Protein AF-0000000066585583 (afdb_homodimer)

Radius of gyration: 17.2 Å; Cα contacts (8 Å, |Δi|>4): 256; chains: 2; bounding box: 43×42×37 Å

InterPro domains:
  IPR001841 Zinc finger, RING-type [PF13923] (24-63)
  IPR001841 Zinc finger, RING-type [PS50089] (25-63)
  IPR001841 Zinc finger, RING-type [SM00184] (25-63)
  IPR013083 Zinc finger, RING/FYVE/PHD-type [G3DSA:3.30.40.10] (1-91)
  IPR017907 Zinc finger, RING-type, conserved site [PS00518] (41-50)
  IPR039577 E3 ubiquitin-protein ligase Rad18 [PTHR14134] (1-91)

Sequence (182 aa):
MDSLAESRWPPGLAVMKTIDDLLRCGICFEYFNIAMIIPQCSHNYCSLCIRKFLSYKTQCPTCCVTVTEPDLKNNRILDELVKSLNFARNHMDSLAESRWPPGLAVMKTIDDLLRCGICFEYFNIAMIIPQCSHNYCSLCIRKFLSYKTQCPTCCVTVTEPDLKNNRILDELVKSLNFARNH

Nearest PDB structures (foldseek):
  2y43-assembly1_B  TM=9.806E-01  e=1.786E-15  Homo sapiens
  8a58-assembly1_C  TM=9.243E-01  e=5.944E-06  Homo sapiens
  3m63-assembly1_A  TM=8.783E-01  e=1.476E-03  Saccharomyces cerevisiae
  2qiz-assembly1_A  TM=8.015E-01  e=9.861E-04  Saccharomyces cerevisiae
  3m62-assembly1_A  TM=8.295E-01  e=2.066E-03  Saccharomyces cerevisiae

Structure (mmCIF, N/CA/C/O backbone):
data_AF-0000000066585583-model_v1
#
loop_
_entity.id
_entity.type
_entity.pdbx_description
1 polymer 'RING-type E3 ubiquitin transferase'
#
loop_
_atom_site.group_PDB
_atom_site.id
_atom_site.type_symbol
_atom_site.label_atom_id
_atom_site.label_alt_id
_atom_site.label_comp_id
_atom_site.label_asym_id
_atom_site.label_entity_id
_atom_site.label_seq_id
_atom_site.pdbx_PDB_ins_code
_atom_site.Cartn_x
_atom_site.Cartn_y
_atom_site.Cartn_z
_atom_site.occupancy
_atom_site.B_iso_or_equiv
_atom_site.auth_seq_id
_atom_site.auth_comp_id
_atom_site.auth_asym_id
_atom_site.auth_atom_id
_atom_site.pdbx_PDB_model_num
ATOM 1 N N . MET A 1 1 ? -22.562 2.041 22.609 1 25.91 1 MET A N 1
ATOM 2 C CA . MET A 1 1 ? -21.609 1.741 21.547 1 25.91 1 MET A CA 1
ATOM 3 C C . MET A 1 1 ? -20.906 3.01 21.078 1 25.91 1 MET A C 1
ATOM 5 O O . MET A 1 1 ? -21.531 3.879 20.469 1 25.91 1 MET A O 1
ATOM 9 N N . ASP A 1 2 ? -19.969 3.648 21.828 1 31.12 2 ASP A N 1
ATOM 10 C CA . ASP A 1 2 ? -19.312 4.934 21.594 1 31.12 2 ASP A CA 1
ATOM 11 C C . ASP A 1 2 ? -18.859 5.055 20.141 1 31.12 2 ASP A C 1
ATOM 13 O O . ASP A 1 2 ? -18.188 4.152 19.625 1 31.12 2 ASP A O 1
ATOM 17 N N . SER A 1 3 ? -19.609 5.559 19.188 1 36.12 3 SER A N 1
ATOM 18 C CA . SER A 1 3 ? -19.312 5.992 17.828 1 36.12 3 SER A CA 1
ATOM 19 C C . SER A 1 3 ? -17.891 6.523 17.703 1 36.12 3 SER A C 1
ATOM 21 O O . SER A 1 3 ? -17.531 7.508 18.359 1 36.12 3 SER A O 1
ATOM 23 N N . LEU A 1 4 ? -16.891 5.836 17.859 1 39.25 4 LEU A N 1
ATOM 24 C CA . LEU A 1 4 ? -15.531 6.324 17.688 1 39.25 4 LEU A CA 1
ATOM 25 C C . LEU A 1 4 ? -15.508 7.559 16.781 1 39.25 4 LEU A C 1
ATOM 27 O O . LEU A 1 4 ? -16.141 7.574 15.727 1 39.25 4 LEU A O 1
ATOM 31 N N . ALA A 1 5 ? -15.375 8.758 17.328 1 42.72 5 ALA A N 1
ATOM 32 C CA . ALA A 1 5 ? -15.305 10.141 16.875 1 42.72 5 ALA A CA 1
ATOM 33 C C . ALA A 1 5 ? -14.641 10.234 15.5 1 42.72 5 ALA A C 1
ATOM 35 O O . ALA A 1 5 ? -13.523 9.75 15.305 1 42.72 5 ALA A O 1
ATOM 36 N N . GLU A 1 6 ? -15.266 9.898 14.391 1 50.12 6 GLU A N 1
ATOM 37 C CA . GLU A 1 6 ? -14.766 10.344 13.094 1 50.12 6 GLU A CA 1
ATOM 38 C C . GLU A 1 6 ? -13.938 11.617 13.234 1 50.12 6 GLU A C 1
ATOM 40 O O . GLU A 1 6 ? -14.461 12.672 13.602 1 50.12 6 GLU A O 1
ATOM 45 N N . SER A 1 7 ? -12.852 11.477 13.891 1 51.72 7 SER A N 1
ATOM 46 C CA . SER A 1 7 ? -11.969 12.625 14.094 1 51.72 7 SER A CA 1
ATOM 47 C C . SER A 1 7 ? -11.969 13.547 12.883 1 51.72 7 SER A C 1
ATOM 49 O O . SER A 1 7 ? -11.641 13.125 11.773 1 51.72 7 SER A O 1
ATOM 51 N N . ARG A 1 8 ? -13.016 14.312 12.82 1 60.22 8 ARG A N 1
ATOM 52 C CA . ARG A 1 8 ? -13.109 15.383 11.828 1 60.22 8 ARG A CA 1
ATOM 53 C C . ARG A 1 8 ? -11.805 16.156 11.734 1 60.22 8 ARG A C 1
ATOM 55 O O . ARG A 1 8 ? -11.32 16.703 12.727 1 60.22 8 ARG A O 1
ATOM 62 N N . TRP A 1 9 ? -11.062 15.734 10.781 1 66.06 9 TRP A N 1
ATOM 63 C CA . TRP A 1 9 ? -9.922 16.609 10.547 1 66.06 9 TRP A CA 1
ATOM 64 C C . TRP A 1 9 ? -10.352 18.078 10.531 1 66.06 9 TRP A C 1
ATOM 66 O O . TRP A 1 9 ? -11.461 18.391 10.086 1 66.06 9 TRP A O 1
ATOM 76 N N . PRO A 1 10 ? -9.695 1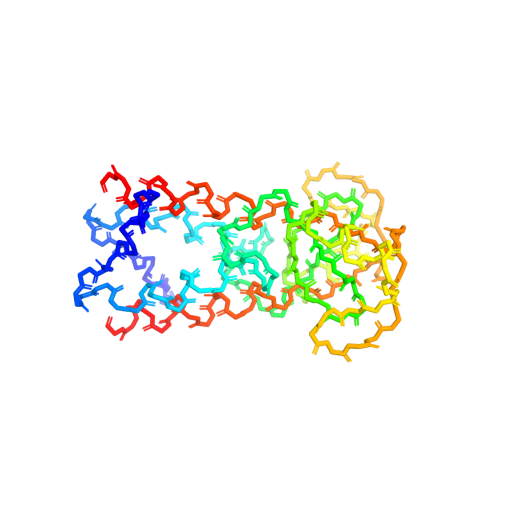8.812 11.289 1 64.5 10 PRO A N 1
ATOM 77 C CA . PRO A 1 10 ? -10 20.25 11.141 1 64.5 10 PRO A CA 1
ATOM 78 C C . PRO A 1 10 ? -10.078 20.688 9.68 1 64.5 10 PRO A C 1
ATOM 80 O O . PRO A 1 10 ? -9.531 20.016 8.805 1 64.5 10 PRO A O 1
ATOM 83 N N . PRO A 1 11 ? -10.906 21.656 9.352 1 62.75 11 PRO A N 1
ATOM 84 C CA . PRO A 1 11 ? -11.094 22.141 7.984 1 62.75 11 PRO A CA 1
ATOM 85 C C . PRO A 1 11 ? -9.773 22.266 7.227 1 62.75 11 PRO A C 1
ATOM 87 O O . PRO A 1 11 ? -9.711 21.969 6.031 1 62.75 11 PRO A O 1
ATOM 90 N N . GLY A 1 12 ? -8.719 22.688 7.852 1 62.38 12 GLY A N 1
ATOM 91 C CA . GLY A 1 12 ? -7.418 22.828 7.215 1 62.38 12 GLY A CA 1
ATOM 92 C C . GLY A 1 12 ? -6.773 21.516 6.855 1 62.38 12 GLY A C 1
ATOM 93 O O . GLY A 1 12 ? -5.844 21.469 6.043 1 62.38 12 GLY A O 1
ATOM 94 N N . LEU A 1 13 ? -7.391 20.453 7.441 1 69.81 13 LEU A N 1
ATOM 95 C CA . LEU A 1 13 ? -6.809 19.141 7.18 1 69.81 13 LEU A CA 1
ATOM 96 C C . LEU A 1 13 ? -7.797 18.234 6.445 1 69.81 13 LEU A C 1
ATOM 98 O O . LEU A 1 13 ? -7.723 17.016 6.547 1 69.81 13 LEU A O 1
ATOM 102 N N . ALA A 1 14 ? -8.773 18.953 5.785 1 71.25 14 ALA A N 1
ATOM 103 C CA . ALA A 1 14 ? -9.766 18.219 4.996 1 71.25 14 ALA A CA 1
ATOM 104 C C . ALA A 1 14 ? -9.086 17.344 3.939 1 71.25 14 ALA A C 1
ATOM 106 O O . ALA A 1 14 ? -9.594 16.281 3.6 1 71.25 14 ALA A O 1
ATO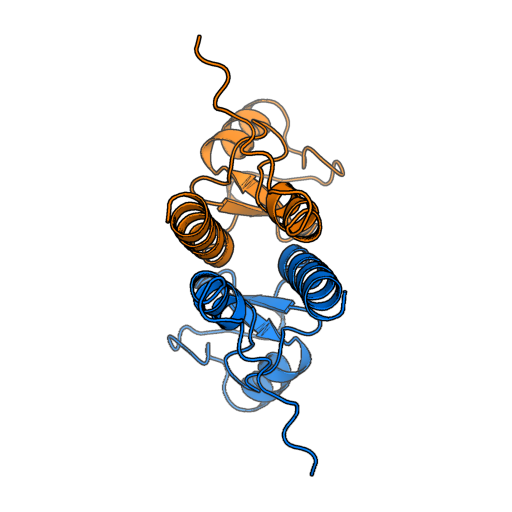M 107 N N . VAL A 1 15 ? -8.016 17.812 3.514 1 70.75 15 VAL A N 1
ATOM 108 C CA . VAL A 1 15 ? -7.293 17.125 2.459 1 70.75 15 VAL A CA 1
ATOM 109 C C . VAL A 1 15 ? -6.793 15.773 2.979 1 70.75 15 VAL A C 1
ATOM 111 O O . VAL A 1 15 ? -6.629 14.82 2.209 1 70.75 15 VAL A O 1
ATOM 114 N N . MET A 1 16 ? -6.781 15.688 4.309 1 78.81 16 MET A N 1
ATOM 115 C CA . MET A 1 16 ? -6.324 14.438 4.91 1 78.81 16 MET A CA 1
ATOM 116 C C . MET A 1 16 ? -7.445 13.406 4.938 1 78.81 16 MET A C 1
ATOM 118 O O . MET A 1 16 ? -7.191 12.211 5.129 1 78.81 16 MET A O 1
ATOM 122 N N . LYS A 1 17 ? -8.609 13.914 4.609 1 84.94 17 LYS A N 1
ATOM 123 C CA . LYS A 1 17 ? -9.758 13.016 4.621 1 84.94 17 LYS A CA 1
ATOM 124 C C . LYS A 1 17 ? -9.633 11.945 3.541 1 84.94 17 LYS A C 1
ATOM 126 O O . LYS A 1 17 ? -10.008 10.789 3.754 1 84.94 17 LYS A O 1
ATOM 131 N N . THR A 1 18 ? -9.203 12.297 2.406 1 89.88 18 THR A N 1
ATOM 132 C CA . THR A 1 18 ? -9.047 11.336 1.32 1 89.88 18 THR A CA 1
ATOM 133 C C . THR A 1 18 ? -8.016 10.273 1.688 1 89.88 18 THR A C 1
ATOM 135 O O . THR A 1 18 ? -8.219 9.086 1.411 1 89.88 18 THR A O 1
ATOM 138 N N . ILE A 1 19 ? -6.961 10.734 2.287 1 90.88 19 ILE A N 1
ATOM 139 C CA . ILE A 1 19 ? -5.941 9.789 2.736 1 90.88 19 ILE A CA 1
ATOM 140 C C . ILE A 1 19 ? -6.527 8.859 3.797 1 90.88 19 ILE A C 1
ATOM 142 O O . ILE A 1 19 ? -6.312 7.648 3.752 1 90.88 19 ILE A O 1
ATOM 146 N N . ASP A 1 20 ? -7.273 9.469 4.621 1 91 20 ASP A N 1
ATOM 147 C CA . ASP A 1 20 ? -7.961 8.711 5.664 1 91 20 ASP A CA 1
ATOM 148 C C . ASP A 1 20 ? -8.852 7.625 5.062 1 91 20 ASP A C 1
ATOM 150 O O . ASP A 1 20 ? -8.789 6.469 5.48 1 91 20 ASP A O 1
ATOM 154 N N . ASP A 1 21 ? -9.586 7.965 4.141 1 94.56 21 ASP A N 1
ATOM 155 C CA . ASP A 1 21 ? -10.531 7.047 3.506 1 94.56 21 ASP A CA 1
ATOM 156 C C . ASP A 1 21 ? -9.797 5.934 2.758 1 94.56 21 ASP A C 1
ATOM 158 O O . ASP A 1 21 ? -10.242 4.785 2.746 1 94.56 21 ASP A O 1
ATOM 162 N N . LEU A 1 22 ? -8.703 6.258 2.139 1 96.75 22 LEU A N 1
ATOM 163 C CA . LEU A 1 22 ? -7.93 5.289 1.373 1 96.75 22 LEU A CA 1
ATOM 164 C C . LEU A 1 22 ? -7.328 4.227 2.289 1 96.75 22 LEU A C 1
ATOM 166 O O . LEU A 1 22 ? -6.992 3.131 1.84 1 96.75 22 LEU A O 1
ATOM 170 N N . LEU A 1 23 ? -7.215 4.539 3.6 1 97.44 23 LEU A N 1
ATOM 171 C CA . LEU A 1 23 ? -6.574 3.615 4.527 1 97.44 23 L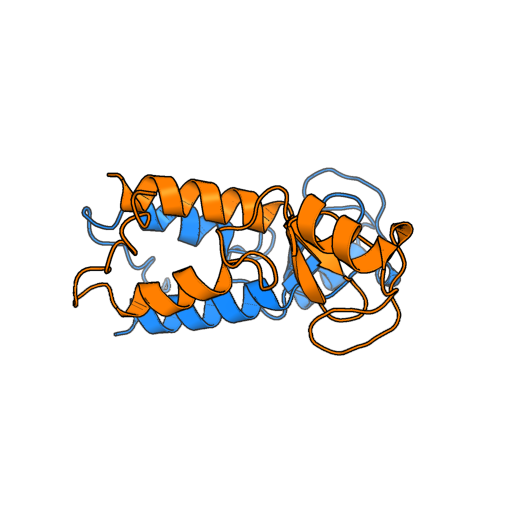EU A CA 1
ATOM 172 C C . LEU A 1 23 ? -7.613 2.828 5.32 1 97.44 23 LEU A C 1
ATOM 174 O O . LEU A 1 23 ? -7.293 2.223 6.344 1 97.44 23 LEU A O 1
ATOM 178 N N . ARG A 1 24 ? -8.805 2.809 4.828 1 98.12 24 ARG A N 1
ATOM 179 C CA . ARG A 1 24 ? -9.875 2.064 5.484 1 98.12 24 ARG A CA 1
ATOM 180 C C . ARG A 1 24 ? -10.289 0.853 4.656 1 98.12 24 ARG A C 1
ATOM 182 O O . ARG A 1 24 ? -10.352 0.928 3.426 1 98.12 24 ARG A O 1
ATOM 189 N N . CYS A 1 25 ? -10.57 -0.2 5.305 1 98.75 25 CYS A N 1
ATOM 190 C CA . CYS A 1 25 ? -11.031 -1.454 4.719 1 98.75 25 CYS A CA 1
ATOM 191 C C . CYS A 1 25 ? -12.445 -1.308 4.16 1 98.75 25 CYS A C 1
ATOM 193 O O . CYS A 1 25 ? -13.344 -0.817 4.848 1 98.75 25 CYS A O 1
ATOM 195 N N . GLY A 1 26 ? -12.68 -1.824 2.938 1 98.25 26 GLY A N 1
ATOM 196 C CA . GLY A 1 26 ? -13.977 -1.696 2.285 1 98.25 26 GLY A CA 1
ATOM 197 C C . GLY A 1 26 ? -15.023 -2.637 2.85 1 98.25 26 GLY A C 1
ATOM 198 O O . GLY A 1 26 ? -16.203 -2.562 2.479 1 98.25 26 GLY A O 1
ATOM 199 N N . ILE A 1 27 ? -14.672 -3.49 3.693 1 98.69 27 ILE A N 1
ATOM 200 C CA . ILE A 1 27 ? -15.625 -4.453 4.246 1 98.69 27 ILE A CA 1
ATOM 201 C C . ILE A 1 27 ? -16.078 -3.994 5.629 1 98.69 27 ILE A C 1
ATOM 203 O O . ILE A 1 27 ? -17.281 -3.861 5.887 1 98.69 27 ILE A O 1
ATOM 207 N N . CYS A 1 28 ? -15.156 -3.77 6.527 1 98.56 28 CYS A N 1
ATOM 208 C CA . CYS A 1 28 ? -15.531 -3.408 7.891 1 98.56 28 CYS A CA 1
ATOM 209 C C . CYS A 1 28 ? -15.562 -1.894 8.062 1 98.56 28 CYS A C 1
ATOM 211 O O . CYS A 1 28 ? -16.078 -1.39 9.062 1 98.56 28 CYS A O 1
ATOM 213 N N . PHE A 1 29 ? -14.891 -1.121 7.195 1 97.69 29 PHE A N 1
ATOM 214 C CA . PHE A 1 29 ? -14.875 0.336 7.133 1 97.69 29 PHE A CA 1
ATOM 215 C C . PHE A 1 29 ? -14.016 0.915 8.25 1 97.69 29 PHE A C 1
ATOM 217 O O . PHE A 1 29 ? -14.102 2.107 8.547 1 97.69 29 PHE A O 1
ATOM 224 N N . GLU A 1 30 ? -13.227 0.108 8.891 1 98 30 GLU A N 1
ATOM 225 C CA . GLU A 1 30 ? -12.203 0.538 9.836 1 98 30 GLU A CA 1
ATOM 226 C C . GLU A 1 30 ? -10.836 0.628 9.156 1 98 30 GLU A C 1
ATOM 228 O O . GLU A 1 30 ? -10.68 0.216 8.008 1 98 30 GLU A O 1
ATOM 233 N N . TYR A 1 31 ? -9.906 1.22 9.891 1 97.94 31 TYR A N 1
ATOM 234 C CA . TYR A 1 31 ? -8.539 1.21 9.383 1 97.94 31 TYR A CA 1
ATOM 235 C C . TYR A 1 31 ? -8.047 -0.216 9.156 1 97.94 31 TYR A C 1
ATOM 237 O O . TYR A 1 31 ? -8.375 -1.119 9.93 1 97.94 31 TYR A O 1
ATOM 245 N N . PHE A 1 32 ? -7.246 -0.337 8.094 1 98.81 32 PHE A N 1
ATOM 246 C CA . PHE A 1 32 ? -6.691 -1.653 7.801 1 98.81 32 PHE A CA 1
ATOM 247 C C . PHE A 1 32 ? -6.027 -2.252 9.031 1 98.81 32 PHE A C 1
ATOM 249 O O . PHE A 1 32 ? -5.344 -1.549 9.781 1 98.81 32 PHE A O 1
ATOM 256 N N . ASN A 1 33 ? -6.301 -3.48 9.281 1 98.75 33 ASN A N 1
ATOM 257 C CA . ASN A 1 33 ? -5.621 -4.324 10.258 1 98.75 33 ASN A CA 1
ATOM 258 C C . ASN A 1 33 ? -5.074 -5.594 9.617 1 98.75 33 ASN A C 1
ATOM 260 O O . ASN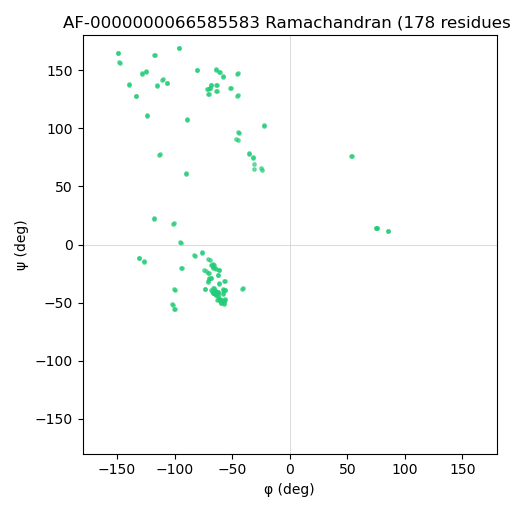 A 1 33 ? -5.84 -6.48 9.227 1 98.75 33 ASN A O 1
ATOM 264 N N . ILE A 1 34 ? -3.705 -5.637 9.57 1 98.88 34 ILE A N 1
ATOM 265 C CA . ILE A 1 34 ? -3.033 -6.668 8.781 1 98.88 34 ILE A CA 1
ATOM 266 C C . ILE A 1 34 ? -3.562 -6.652 7.352 1 98.88 34 ILE A C 1
ATOM 268 O O . ILE A 1 34 ? -4.297 -7.559 6.945 1 98.88 34 ILE A O 1
ATOM 272 N N . ALA A 1 35 ? -3.166 -5.711 6.555 1 98.94 35 ALA A N 1
ATOM 273 C CA . ALA A 1 35 ? -3.699 -5.449 5.223 1 98.94 35 ALA A CA 1
ATOM 274 C C . ALA A 1 35 ? -3.275 -6.539 4.238 1 98.94 35 ALA A C 1
ATOM 276 O O . ALA A 1 35 ? -2.117 -6.957 4.23 1 98.94 35 ALA A O 1
ATOM 277 N N . MET A 1 36 ? -4.168 -7.023 3.469 1 98.94 36 MET A N 1
ATOM 278 C CA . MET A 1 36 ? -3.949 -7.992 2.396 1 98.94 36 MET A CA 1
ATOM 279 C C . MET A 1 36 ? -4.281 -7.379 1.039 1 98.94 36 MET A C 1
ATOM 281 O O . MET A 1 36 ? -5.281 -6.676 0.898 1 98.94 36 MET A O 1
ATOM 285 N N . ILE A 1 37 ? -3.475 -7.609 0.062 1 98.94 37 ILE A N 1
ATOM 286 C CA . ILE A 1 37 ? -3.732 -7.176 -1.307 1 98.94 37 ILE A CA 1
ATOM 287 C C . ILE A 1 37 ? -4.109 -8.383 -2.166 1 98.94 37 ILE A C 1
ATOM 289 O O . ILE A 1 37 ? -3.578 -9.477 -1.975 1 98.94 37 ILE A O 1
ATOM 293 N N . ILE A 1 38 ? -5.055 -8.188 -2.99 1 98.94 38 ILE A N 1
ATOM 294 C CA . ILE A 1 38 ? -5.344 -9.109 -4.082 1 98.94 38 ILE A CA 1
ATOM 295 C C . ILE A 1 38 ? -4.535 -8.719 -5.316 1 98.94 38 ILE A C 1
ATOM 297 O O . ILE A 1 38 ? -4.852 -7.738 -5.992 1 98.94 38 ILE A O 1
ATOM 301 N N . PRO A 1 39 ? -3.527 -9.492 -5.648 1 98.75 39 PRO A N 1
ATOM 302 C CA . PRO A 1 39 ? -2.598 -9.086 -6.707 1 98.75 39 PRO A CA 1
ATOM 303 C C . PRO A 1 39 ? -3.275 -8.945 -8.062 1 98.75 39 PRO A C 1
ATOM 305 O O . PRO A 1 39 ? -2.857 -8.125 -8.883 1 98.75 39 PRO A O 1
ATOM 308 N N . GLN A 1 40 ? -4.316 -9.617 -8.289 1 98.12 40 GLN A N 1
ATOM 309 C CA . GLN A 1 40 ? -4.977 -9.602 -9.594 1 98.12 40 GLN A CA 1
ATOM 310 C C . GLN A 1 40 ? -5.648 -8.258 -9.852 1 98.12 40 GLN A C 1
ATOM 312 O O . GLN A 1 40 ? -5.785 -7.836 -11 1 98.12 40 GLN A O 1
ATOM 317 N N . CYS A 1 41 ? -6.051 -7.629 -8.789 1 98.75 41 CYS A N 1
ATOM 318 C CA . CYS A 1 41 ? -6.824 -6.414 -9.008 1 98.75 41 CYS A CA 1
ATOM 319 C C . CYS A 1 41 ? -6.293 -5.262 -8.164 1 98.75 41 CYS A C 1
ATOM 321 O O . CYS A 1 41 ? -6.711 -4.117 -8.336 1 98.75 41 CYS A O 1
ATOM 323 N N . SER A 1 42 ? -5.461 -5.477 -7.254 1 98.88 42 SER A N 1
ATOM 324 C CA . SER A 1 42 ? -4.777 -4.484 -6.43 1 98.88 42 SER A CA 1
ATOM 325 C C . SER A 1 42 ? -5.711 -3.912 -5.367 1 98.88 42 SER A C 1
ATOM 327 O O . SER A 1 42 ? -5.41 -2.879 -4.766 1 98.88 42 SER A O 1
ATOM 329 N N . HIS A 1 43 ? -6.84 -4.48 -5.074 1 98.88 43 HIS A N 1
ATOM 330 C CA . HIS A 1 43 ? -7.676 -4.062 -3.957 1 98.88 43 HIS A CA 1
ATOM 331 C C . HIS A 1 43 ? -7.168 -4.645 -2.643 1 98.88 43 HIS A C 1
ATOM 333 O O . HIS A 1 43 ? -6.621 -5.75 -2.617 1 98.88 43 HIS A O 1
ATOM 339 N N . ASN A 1 44 ? -7.41 -3.916 -1.569 1 98.94 44 ASN A N 1
ATOM 340 C CA . ASN A 1 44 ? -6.891 -4.277 -0.254 1 98.94 44 ASN A CA 1
ATOM 341 C C . ASN A 1 44 ? -8.008 -4.387 0.778 1 98.94 44 ASN A C 1
ATOM 343 O O . ASN A 1 44 ? -9 -3.66 0.705 1 98.94 44 ASN A O 1
ATOM 347 N N . TYR A 1 45 ? -7.824 -5.238 1.718 1 98.94 45 TYR A N 1
ATOM 348 C CA . TYR A 1 45 ? -8.734 -5.453 2.838 1 98.94 45 TYR A CA 1
ATOM 349 C C . TYR A 1 45 ? -7.973 -5.898 4.082 1 98.94 45 TYR A C 1
ATOM 351 O O . TYR A 1 45 ? -6.816 -6.312 3.992 1 98.94 45 TYR A O 1
ATOM 359 N N . CYS A 1 46 ? -8.633 -5.828 5.223 1 98.94 46 CYS A N 1
ATOM 360 C CA . CYS A 1 46 ? -8.094 -6.508 6.395 1 98.94 46 CYS A CA 1
ATOM 361 C C . CYS A 1 46 ? -7.984 -8.008 6.148 1 98.94 46 CYS A C 1
ATOM 363 O O . CYS A 1 46 ? -8.828 -8.594 5.465 1 98.94 46 CYS A O 1
ATOM 365 N N . SER A 1 47 ? -7 -8.57 6.777 1 98.94 47 SER A N 1
ATOM 366 C CA . SER A 1 47 ? -6.801 -10.008 6.652 1 98.94 47 SER A CA 1
ATOM 367 C C . SER A 1 47 ? -8.047 -10.773 7.082 1 98.94 47 SER A C 1
ATOM 369 O O . SER A 1 47 ? -8.57 -11.594 6.324 1 98.94 47 SER A O 1
ATOM 371 N N . LEU A 1 48 ? -8.578 -10.492 8.234 1 98.88 48 LEU A N 1
ATOM 372 C CA . LEU A 1 48 ? -9.734 -11.219 8.742 1 98.88 48 LEU A CA 1
ATOM 373 C C . LEU A 1 48 ? -10.961 -10.961 7.875 1 98.88 48 LEU A C 1
ATOM 375 O O . LEU A 1 48 ? -11.711 -11.883 7.562 1 98.88 48 LEU A O 1
ATOM 379 N N . CYS A 1 49 ? -11.188 -9.758 7.457 1 98.88 49 CYS A N 1
ATOM 380 C CA . CYS A 1 49 ? -12.352 -9.383 6.656 1 98.88 49 CYS A CA 1
ATOM 381 C C . CYS A 1 49 ? -12.383 -10.172 5.352 1 98.88 49 CYS A C 1
ATOM 383 O O . CYS A 1 49 ? -13.398 -10.797 5.027 1 98.88 49 CYS A O 1
ATOM 385 N N . ILE A 1 50 ? -11.305 -10.188 4.656 1 98.94 50 ILE A N 1
ATOM 386 C CA . ILE A 1 50 ? -11.312 -10.781 3.322 1 98.94 50 ILE A CA 1
ATOM 387 C C . ILE A 1 50 ? -11.375 -12.305 3.438 1 98.94 50 ILE A C 1
ATOM 389 O O . ILE A 1 50 ? -12 -12.969 2.607 1 98.94 50 ILE A O 1
ATOM 393 N N . ARG A 1 51 ? -10.68 -12.82 4.398 1 98.88 51 ARG A N 1
ATOM 394 C CA . ARG A 1 51 ? -10.734 -14.266 4.559 1 98.88 51 ARG A CA 1
ATOM 395 C C . ARG A 1 51 ? -12.141 -14.727 4.926 1 98.88 51 ARG A C 1
ATOM 397 O O . ARG A 1 51 ? -12.617 -15.75 4.422 1 98.88 51 ARG A O 1
ATOM 404 N N . LYS A 1 52 ? -12.82 -13.984 5.809 1 98.81 52 LYS A N 1
ATOM 405 C CA . LYS A 1 52 ? -14.211 -14.289 6.113 1 98.81 52 LYS A CA 1
ATOM 406 C C . LYS A 1 52 ? -15.086 -14.18 4.867 1 98.81 52 LYS A C 1
ATOM 408 O O . LYS A 1 52 ? -15.914 -15.055 4.602 1 98.81 52 LYS A O 1
ATOM 413 N N . PHE A 1 53 ? -14.938 -13.156 4.156 1 98.81 53 PHE A N 1
ATOM 414 C CA . PHE A 1 53 ? -15.711 -12.938 2.943 1 98.81 53 PHE A CA 1
ATOM 415 C C . PHE A 1 53 ? -15.508 -14.086 1.959 1 98.81 53 PHE A C 1
ATOM 417 O O . PHE A 1 53 ? -16.469 -14.609 1.395 1 98.81 53 PHE A O 1
ATOM 424 N N . LEU A 1 54 ? -14.219 -14.57 1.801 1 98.75 54 LEU A N 1
ATOM 425 C CA . LEU A 1 54 ? -13.875 -15.586 0.814 1 98.75 54 LEU A CA 1
ATOM 426 C C . LEU A 1 54 ? -14.398 -16.953 1.241 1 98.75 54 LEU A C 1
ATOM 428 O O . LEU A 1 54 ? -14.5 -17.875 0.419 1 98.75 54 LEU A O 1
ATOM 432 N N . SER A 1 55 ? -14.609 -17.078 2.533 1 98.31 55 SER A N 1
ATOM 433 C CA . SER A 1 55 ? -15.227 -18.328 2.994 1 98.31 55 SER A CA 1
ATOM 434 C C . SER A 1 55 ? -16.641 -18.469 2.457 1 98.31 55 SER A C 1
ATOM 436 O O . SER A 1 55 ? -17.188 -19.578 2.4 1 98.31 55 SER A O 1
ATOM 438 N N . TYR A 1 56 ? -17.234 -17.359 2.055 1 97.94 56 TYR A N 1
ATOM 439 C CA . TYR A 1 56 ? -18.594 -17.344 1.52 1 97.94 56 TYR A CA 1
ATOM 440 C C . TYR A 1 56 ? -18.578 -17.234 -0.001 1 97.94 56 TYR A C 1
ATOM 442 O O . TYR A 1 56 ? -19.297 -17.969 -0.683 1 97.94 56 TYR A O 1
ATOM 450 N N . LYS A 1 57 ? -17.859 -16.281 -0.51 1 98.06 57 LYS A N 1
ATOM 451 C CA . LYS A 1 57 ? -17.766 -16.016 -1.944 1 98.06 57 LYS A CA 1
ATOM 452 C C . LYS A 1 57 ? -16.312 -15.812 -2.371 1 98.06 57 LYS A C 1
ATOM 454 O O . LYS A 1 57 ? -15.617 -14.945 -1.831 1 98.06 57 LYS A O 1
ATOM 459 N N . THR A 1 58 ? -15.828 -16.547 -3.408 1 98.56 58 THR A N 1
ATOM 460 C CA . THR A 1 58 ? -14.445 -16.516 -3.867 1 98.56 58 THR A CA 1
ATOM 461 C C . THR A 1 58 ? -14.25 -15.445 -4.938 1 98.56 58 THR A C 1
ATOM 463 O O . THR A 1 58 ? -13.883 -15.758 -6.074 1 98.56 58 THR A O 1
ATOM 466 N N . GLN A 1 59 ? -14.484 -14.25 -4.629 1 98.81 59 GLN A N 1
ATOM 467 C CA . GLN A 1 59 ? -14.297 -13.094 -5.504 1 98.81 59 GLN A CA 1
ATOM 468 C C . GLN A 1 59 ? -13.898 -11.859 -4.703 1 98.81 59 GLN A C 1
ATOM 470 O O . GLN A 1 59 ? -14.172 -11.773 -3.504 1 98.81 59 GLN A O 1
ATOM 475 N N . CYS A 1 60 ? -13.266 -10.992 -5.398 1 98.88 60 CYS A N 1
ATOM 476 C CA . CYS A 1 60 ? -12.992 -9.688 -4.805 1 98.88 60 CYS A CA 1
ATOM 477 C C . CYS A 1 60 ? -14.289 -8.938 -4.5 1 98.88 60 CYS A C 1
ATOM 479 O O . CYS A 1 60 ? -15.133 -8.773 -5.379 1 98.88 60 CYS A O 1
ATOM 481 N N . PRO A 1 61 ? -14.43 -8.391 -3.33 1 98.69 61 PRO A N 1
ATOM 482 C CA . PRO A 1 61 ? -15.656 -7.676 -2.955 1 98.69 61 PRO A CA 1
ATOM 483 C C . PRO A 1 61 ? -15.922 -6.461 -3.838 1 98.69 61 PRO A C 1
ATOM 485 O O . PRO A 1 61 ? -17.078 -6.039 -3.986 1 98.69 61 PRO A O 1
ATOM 488 N N . THR A 1 62 ? -14.914 -5.98 -4.438 1 98.69 62 THR A N 1
ATOM 489 C CA . THR A 1 62 ? -15.039 -4.695 -5.113 1 98.69 62 THR A CA 1
ATOM 490 C C . THR A 1 62 ? -15.242 -4.887 -6.613 1 98.69 62 THR A C 1
ATOM 492 O O . THR A 1 62 ? -16.078 -4.207 -7.223 1 98.69 62 THR A O 1
ATOM 495 N N . CYS A 1 63 ? -14.562 -5.84 -7.227 1 98.62 63 CYS A N 1
ATOM 496 C CA . CYS A 1 63 ? -14.586 -5.867 -8.688 1 98.62 63 CYS A CA 1
ATOM 497 C C . CYS A 1 63 ? -15.023 -7.234 -9.195 1 98.62 63 CYS A C 1
ATOM 499 O O . CYS A 1 63 ? -15.086 -7.457 -10.406 1 98.62 63 CYS A O 1
ATOM 501 N N . CYS A 1 64 ? -15.039 -8.227 -8.391 1 98.5 64 CYS A N 1
ATOM 502 C CA . CYS A 1 64 ? -15.633 -9.539 -8.633 1 98.5 64 CYS A CA 1
ATOM 503 C C . CYS A 1 64 ? -14.664 -10.445 -9.375 1 98.5 64 CYS A C 1
ATOM 505 O O . CYS A 1 64 ? -15.055 -11.5 -9.875 1 98.5 64 CYS A O 1
ATOM 507 N N . VAL A 1 65 ? -13.477 -10.078 -9.477 1 98.81 65 VAL A N 1
ATOM 508 C CA . VAL A 1 65 ? -12.516 -11.016 -10.039 1 98.81 65 VAL A CA 1
ATOM 509 C C . VAL A 1 65 ? -12.391 -12.234 -9.125 1 98.81 65 VAL A C 1
ATOM 511 O O . VAL A 1 65 ? -12.523 -12.117 -7.902 1 98.81 65 VAL A O 1
ATOM 514 N N . THR A 1 66 ? -12.086 -13.367 -9.688 1 98.81 66 THR A N 1
ATOM 515 C CA . THR A 1 66 ? -11.961 -14.609 -8.93 1 98.81 66 THR A CA 1
ATOM 516 C C . THR A 1 66 ? -10.727 -14.57 -8.039 1 98.81 66 THR A C 1
ATOM 518 O O . THR A 1 66 ? -9.633 -14.234 -8.492 1 98.81 66 THR A O 1
ATOM 521 N N . VAL A 1 67 ? -10.961 -14.898 -6.758 1 98.81 67 VAL A N 1
ATOM 522 C CA . VAL A 1 67 ? -9.891 -14.883 -5.766 1 98.81 67 VAL A CA 1
ATOM 523 C C . VAL A 1 67 ? -10.031 -16.078 -4.84 1 98.81 67 VAL A C 1
ATOM 525 O O . VAL A 1 67 ? -11.141 -16.438 -4.422 1 98.81 67 VAL A O 1
ATOM 528 N N . THR A 1 68 ? -8.906 -16.703 -4.559 1 98.44 68 THR A N 1
ATOM 529 C CA . THR A 1 68 ? -8.844 -17.688 -3.488 1 98.44 68 THR A CA 1
ATOM 530 C C . THR A 1 68 ? -7.895 -17.234 -2.385 1 98.44 68 THR A C 1
ATOM 532 O O . THR A 1 68 ? -7.129 -16.281 -2.566 1 98.44 68 THR A O 1
ATOM 535 N N . GLU A 1 69 ? -7.961 -17.828 -1.187 1 98.44 69 GLU A N 1
ATOM 536 C CA . GLU A 1 69 ? -7.191 -17.406 -0.015 1 98.44 69 GLU A CA 1
ATOM 537 C C . GLU A 1 69 ? -5.695 -17.438 -0.301 1 98.44 69 GLU A C 1
ATOM 539 O O . GLU A 1 69 ? -4.965 -16.531 0.098 1 98.44 69 GLU A O 1
ATOM 544 N N . PRO A 1 70 ? -5.141 -18.375 -1.022 1 98.25 70 PRO A N 1
ATOM 545 C CA . PRO A 1 70 ? -3.699 -18.391 -1.292 1 98.25 70 PRO A CA 1
ATOM 546 C C . PRO A 1 70 ? -3.254 -17.234 -2.191 1 98.25 70 PRO A C 1
ATOM 548 O O . PRO A 1 70 ? -2.062 -16.922 -2.254 1 98.25 70 PRO A O 1
ATOM 551 N N . ASP A 1 71 ? -4.172 -16.641 -2.861 1 98.56 71 ASP A N 1
ATOM 552 C CA . ASP A 1 71 ? -3.842 -15.516 -3.727 1 98.56 71 ASP A CA 1
ATOM 553 C C . ASP A 1 71 ? -3.465 -14.281 -2.906 1 98.56 71 ASP A C 1
ATOM 555 O O . ASP A 1 71 ? -2.771 -13.391 -3.4 1 98.56 71 ASP A O 1
ATOM 559 N N . LEU A 1 72 ? -3.955 -14.25 -1.682 1 98.88 72 LEU A N 1
ATOM 560 C CA . LEU A 1 72 ? -3.791 -13.07 -0.839 1 98.88 72 LEU A CA 1
ATOM 561 C C . LEU A 1 72 ? -2.33 -12.883 -0.442 1 98.88 72 LEU A C 1
ATOM 563 O O . LEU A 1 72 ? -1.639 -13.852 -0.131 1 98.88 72 LEU A O 1
ATOM 567 N N . LYS A 1 73 ? -1.885 -11.609 -0.51 1 98.94 73 LYS A N 1
ATOM 568 C CA . LYS A 1 73 ? -0.542 -11.258 -0.058 1 98.94 73 LYS A CA 1
ATOM 569 C C . LYS A 1 73 ? -0.58 -10.086 0.926 1 98.94 73 LYS A C 1
ATOM 571 O O . LYS A 1 73 ? -1.469 -9.234 0.854 1 98.94 73 LYS A O 1
ATOM 576 N N . ASN A 1 74 ? 0.304 -10.094 1.805 1 98.94 74 ASN A N 1
ATOM 577 C CA . ASN A 1 74 ? 0.409 -8.97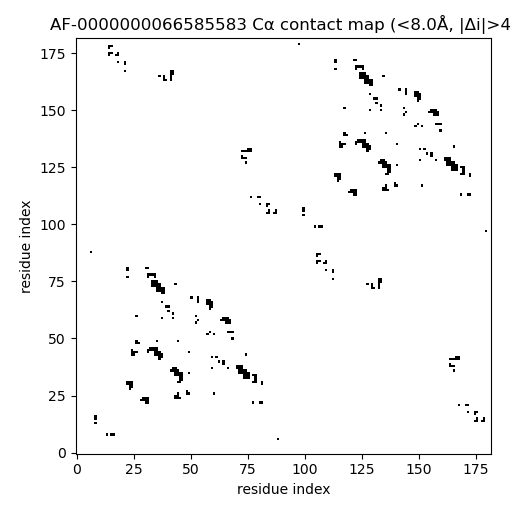7 2.734 1 98.94 74 ASN A CA 1
ATOM 578 C C . ASN A 1 74 ? 0.776 -7.68 2.012 1 98.94 74 ASN A C 1
ATOM 580 O O . ASN A 1 74 ? 1.599 -7.688 1.095 1 98.94 74 ASN A O 1
ATOM 584 N N . ASN A 1 75 ? 0.177 -6.598 2.342 1 98.94 75 ASN A N 1
ATOM 585 C CA . ASN A 1 75 ? 0.576 -5.242 1.976 1 98.94 75 ASN A CA 1
ATOM 586 C C . ASN A 1 75 ? 1.015 -4.438 3.195 1 98.94 75 ASN A C 1
ATOM 588 O O . ASN A 1 75 ? 0.273 -3.578 3.68 1 98.94 75 ASN A O 1
ATOM 592 N N . ARG A 1 76 ? 2.16 -4.684 3.633 1 98.88 76 ARG A N 1
ATOM 593 C CA . ARG A 1 76 ? 2.619 -4.285 4.957 1 98.88 76 ARG A CA 1
ATOM 594 C C . ARG A 1 76 ? 2.754 -2.77 5.059 1 98.88 76 ARG A C 1
ATOM 596 O O . ARG A 1 76 ? 2.59 -2.195 6.137 1 98.88 76 ARG A O 1
ATOM 603 N N . ILE A 1 77 ? 3.025 -2.158 3.99 1 98.75 77 ILE A N 1
ATOM 604 C CA . ILE A 1 77 ? 3.207 -0.711 3.996 1 98.75 77 ILE A CA 1
ATOM 605 C C . ILE A 1 77 ? 1.919 -0.032 4.453 1 98.75 77 ILE A C 1
ATOM 607 O O . ILE A 1 77 ? 1.958 1.014 5.105 1 98.75 77 ILE A O 1
ATOM 611 N N . LEU A 1 78 ? 0.77 -0.569 4.141 1 98.69 78 LEU A N 1
ATOM 612 C CA . LEU A 1 78 ? -0.498 0.014 4.566 1 98.69 78 LEU A CA 1
ATOM 613 C C . LEU A 1 78 ? -0.632 -0.028 6.082 1 98.69 78 LEU A C 1
ATOM 615 O O . LEU A 1 78 ? -1.153 0.91 6.691 1 98.69 78 LEU A O 1
ATOM 619 N N . ASP A 1 79 ? -0.202 -1.106 6.672 1 98.62 79 ASP A N 1
ATOM 620 C CA . ASP A 1 79 ? -0.215 -1.185 8.133 1 98.62 79 ASP A CA 1
ATOM 621 C C . ASP A 1 79 ? 0.684 -0.115 8.742 1 98.62 79 ASP A C 1
ATOM 623 O O . ASP A 1 79 ? 0.327 0.499 9.75 1 98.62 79 ASP A O 1
ATOM 627 N N . GLU A 1 80 ? 1.809 0.066 8.133 1 97.56 80 GLU A N 1
ATOM 628 C CA . GLU A 1 80 ? 2.721 1.1 8.617 1 97.56 80 GLU A CA 1
ATOM 629 C C . GLU A 1 80 ? 2.109 2.49 8.461 1 97.56 80 GLU A C 1
ATOM 631 O O . GLU A 1 80 ? 2.258 3.34 9.344 1 97.56 80 GLU A O 1
ATOM 636 N N . LEU A 1 81 ? 1.495 2.693 7.359 1 96.62 81 LEU A N 1
ATOM 637 C CA . LEU A 1 81 ? 0.836 3.973 7.121 1 96.62 81 LEU A CA 1
ATOM 638 C C . LEU A 1 81 ? -0.271 4.215 8.141 1 96.62 81 LEU A C 1
ATOM 640 O O . LEU A 1 81 ? -0.399 5.316 8.68 1 96.62 81 LEU A O 1
ATOM 644 N N . VAL A 1 82 ? -1.073 3.225 8.438 1 96.5 82 VAL A N 1
ATOM 645 C CA . VAL A 1 82 ? -2.146 3.322 9.414 1 96.5 82 VAL A CA 1
ATOM 646 C C . VAL A 1 82 ? -1.564 3.668 10.789 1 96.5 82 VAL A C 1
ATOM 648 O O . VAL A 1 82 ? -2.068 4.559 11.477 1 96.5 82 VAL A O 1
ATOM 651 N N . LYS A 1 83 ? -0.562 2.943 11.141 1 94.88 83 LYS A N 1
ATOM 652 C CA . LYS A 1 83 ? 0.093 3.209 12.414 1 94.88 83 LYS A CA 1
ATOM 653 C C . LYS A 1 83 ? 0.565 4.66 12.5 1 94.88 83 LYS A C 1
ATOM 655 O O . LYS A 1 83 ? 0.354 5.328 13.516 1 94.88 83 LYS A O 1
ATOM 660 N N . SER A 1 84 ? 1.217 5.113 11.445 1 91.56 84 SER A N 1
ATOM 661 C CA . SER A 1 84 ? 1.746 6.473 11.406 1 91.56 84 SER A CA 1
ATOM 662 C C . SER A 1 84 ? 0.625 7.504 11.461 1 91.56 84 SER A C 1
ATOM 664 O O . SER A 1 84 ? 0.751 8.531 12.133 1 91.56 84 SER A O 1
ATOM 666 N N . LEU A 1 85 ? -0.418 7.273 10.727 1 88.69 85 LEU A N 1
ATOM 667 C CA . LEU A 1 85 ? -1.561 8.18 10.734 1 88.69 85 LEU A CA 1
ATOM 668 C C . LEU A 1 85 ? -2.199 8.242 12.117 1 88.69 85 LEU A C 1
ATOM 670 O O . LEU A 1 85 ? -2.551 9.328 12.594 1 88.69 85 LEU A O 1
ATOM 674 N N . ASN A 1 86 ? -2.422 7.074 12.719 1 87.62 86 ASN A N 1
ATOM 675 C CA . ASN A 1 86 ? -2.973 7.027 14.07 1 87.62 86 ASN A CA 1
ATOM 676 C C . ASN A 1 86 ? -2.109 7.812 15.055 1 87.62 86 ASN A C 1
ATOM 678 O O . ASN A 1 86 ? -2.633 8.492 15.938 1 87.62 86 ASN A O 1
ATOM 682 N N . PHE A 1 87 ? -0.851 7.676 14.844 1 84.81 87 PHE A N 1
ATOM 683 C CA . PHE A 1 87 ? 0.067 8.438 15.688 1 84.81 87 PHE A CA 1
ATOM 684 C C . PHE A 1 87 ? -0.107 9.93 15.469 1 84.81 87 PHE A C 1
ATOM 686 O O . PHE A 1 87 ? -0.126 10.711 16.422 1 84.81 87 PHE A O 1
ATOM 693 N N . ALA A 1 88 ? -0.264 10.375 14.266 1 76.69 88 ALA A N 1
ATOM 694 C CA . ALA A 1 88 ? -0.415 11.781 13.906 1 76.69 88 ALA A CA 1
ATOM 695 C C . ALA A 1 88 ? -1.735 12.344 14.43 1 76.69 88 ALA A C 1
ATOM 697 O O . ALA A 1 88 ? -1.802 13.5 14.852 1 76.69 88 ALA A O 1
ATOM 698 N N . ARG A 1 89 ? -2.766 11.562 14.352 1 76.94 89 ARG A N 1
ATOM 699 C CA . ARG A 1 89 ? -4.09 12.008 14.773 1 76.94 89 ARG A CA 1
ATOM 700 C C . ARG A 1 89 ? -4.172 12.141 16.297 1 76.94 89 ARG A C 1
ATOM 702 O O . ARG A 1 89 ? -4.961 12.93 16.812 1 76.94 89 ARG A O 1
ATOM 709 N N . ASN A 1 90 ? -3.496 11.383 17.016 1 74.5 90 ASN A N 1
ATOM 710 C CA . ASN A 1 90 ? -3.57 11.375 18.469 1 74.5 90 ASN A CA 1
ATOM 711 C C . ASN A 1 90 ? -2.479 12.242 19.094 1 74.5 90 ASN A C 1
ATOM 713 O O . ASN A 1 90 ? -2.297 12.234 20.312 1 74.5 90 ASN A O 1
ATOM 717 N N . HIS A 1 91 ? -1.665 12.898 18.344 1 64.19 91 HIS A N 1
ATOM 718 C CA . HIS A 1 91 ? -0.676 13.82 18.875 1 64.19 91 HIS A CA 1
ATOM 719 C C . HIS A 1 91 ? -0.752 15.18 18.188 1 64.19 91 HIS A C 1
ATOM 721 O O . HIS A 1 91 ? -1.143 15.266 17.031 1 64.19 91 HIS A O 1
ATOM 727 N N . MET B 1 1 ? 19.906 22.891 -11.102 1 25.47 1 MET B N 1
ATOM 728 C CA . MET B 1 1 ? 19.094 21.719 -10.766 1 25.47 1 MET B CA 1
ATOM 729 C C . MET B 1 1 ? 18.266 21.969 -9.516 1 25.47 1 MET B C 1
ATOM 731 O O . MET B 1 1 ? 18.812 22.078 -8.414 1 25.47 1 MET B O 1
ATOM 735 N N . ASP B 1 2 ? 17.172 22.781 -9.516 1 30.94 2 ASP B N 1
ATOM 736 C CA . ASP B 1 2 ? 16.359 23.234 -8.391 1 30.94 2 ASP B CA 1
ATOM 737 C C . ASP B 1 2 ? 16 22.078 -7.469 1 30.94 2 ASP B C 1
ATOM 739 O O . ASP B 1 2 ? 15.531 21.031 -7.93 1 30.94 2 ASP B O 1
ATOM 743 N N . SER B 1 3 ? 16.719 21.703 -6.434 1 36.31 3 SER B N 1
ATOM 744 C CA . SER B 1 3 ? 16.484 20.797 -5.316 1 36.31 3 SER B CA 1
ATOM 745 C C . SER B 1 3 ? 15.016 20.75 -4.926 1 36.31 3 SER B C 1
ATOM 747 O O . SER B 1 3 ? 14.438 21.766 -4.543 1 36.31 3 SER B O 1
ATOM 749 N N . LEU B 1 4 ? 14.141 20.25 -5.621 1 39.31 4 LEU B N 1
ATOM 750 C CA . LEU B 1 4 ? 12.727 20.172 -5.277 1 39.31 4 LEU B CA 1
ATOM 751 C C . LEU B 1 4 ? 12.523 20.266 -3.77 1 39.31 4 LEU B C 1
ATOM 753 O O . LEU B 1 4 ? 13.234 19.609 -3.006 1 39.31 4 LEU B O 1
ATOM 757 N N . ALA B 1 5 ? 12.117 21.391 -3.205 1 42.34 5 ALA B N 1
ATOM 758 C CA . ALA B 1 5 ? 11.812 21.891 -1.87 1 42.34 5 ALA B CA 1
ATOM 759 C C . ALA B 1 5 ? 11.258 20.797 -0.972 1 42.34 5 ALA B C 1
ATOM 761 O O . ALA B 1 5 ? 10.266 20.141 -1.311 1 42.34 5 ALA B O 1
ATOM 762 N N . GLU B 1 6 ? 12.031 19.844 -0.462 1 50.38 6 GLU B N 1
ATOM 763 C CA . GLU B 1 6 ? 11.578 19.047 0.672 1 50.38 6 GLU B CA 1
ATOM 764 C C . GLU B 1 6 ? 10.531 19.781 1.492 1 50.38 6 GLU B C 1
ATOM 766 O O . GLU B 1 6 ? 10.828 20.797 2.121 1 50.38 6 GLU B O 1
ATOM 771 N N . SER B 1 7 ? 9.445 20.016 0.875 1 51.81 7 SER B N 1
ATOM 772 C CA . SER B 1 7 ? 8.359 20.734 1.534 1 51.81 7 SER B CA 1
ATOM 773 C C . SER B 1 7 ? 8.273 20.375 3.014 1 51.81 7 SER B C 1
ATOM 775 O O . SER B 1 7 ? 8.109 19.203 3.363 1 51.81 7 SER B O 1
ATOM 777 N N . ARG B 1 8 ? 9.156 20.969 3.756 1 60 8 ARG B N 1
ATOM 778 C CA . ARG B 1 8 ? 9.133 20.875 5.211 1 60 8 ARG B CA 1
ATOM 779 C C . ARG B 1 8 ? 7.715 21.062 5.742 1 60 8 ARG B C 1
ATOM 781 O O . ARG B 1 8 ? 7.078 22.094 5.48 1 60 8 ARG B O 1
ATOM 788 N N . TRP B 1 9 ? 7.133 19.969 5.965 1 66.69 9 TRP B N 1
ATOM 789 C CA . TRP B 1 9 ? 5.883 20.141 6.695 1 66.69 9 TRP B CA 1
ATOM 790 C C . TRP B 1 9 ? 6.062 21.125 7.852 1 66.69 9 TRP B C 1
ATOM 792 O O . TRP B 1 9 ? 7.129 21.172 8.469 1 66.69 9 TRP B O 1
ATOM 802 N N . PRO B 1 10 ? 5.215 22.047 7.883 1 65 10 PRO B N 1
ATOM 803 C CA . PRO B 1 10 ? 5.289 22.875 9.086 1 65 10 PRO B CA 1
ATOM 804 C C . PRO B 1 10 ? 5.414 22.047 10.367 1 65 10 PRO B C 1
ATOM 806 O O . PRO B 1 10 ? 5.066 20.875 10.375 1 65 10 PRO B O 1
ATOM 809 N N . PRO B 1 11 ? 6.109 22.547 11.344 1 63.19 11 PRO B N 1
ATOM 810 C CA . PRO B 1 11 ? 6.328 21.844 12.609 1 63.19 11 PRO B CA 1
ATOM 811 C C . PRO B 1 11 ? 5.078 21.125 13.109 1 63.19 11 PRO B C 1
ATOM 813 O O . PRO B 1 11 ? 5.168 20.016 13.648 1 63.19 11 PRO B O 1
ATOM 816 N N . GLY B 1 12 ? 3.918 21.672 12.945 1 62.81 12 GLY B N 1
ATOM 817 C CA . GLY B 1 12 ? 2.674 21.062 13.391 1 62.81 12 GLY B CA 1
ATOM 818 C C . GLY B 1 12 ? 2.285 19.844 12.57 1 62.81 12 GLY B C 1
ATOM 819 O O . GLY B 1 12 ? 1.448 19.047 12.992 1 62.81 12 GLY B O 1
ATOM 820 N N . LEU B 1 13 ? 3.018 19.734 11.438 1 70.31 13 LEU B N 1
ATOM 821 C CA . LEU B 1 13 ? 2.68 18.609 10.57 1 70.31 13 LEU B CA 1
ATOM 822 C C . LEU B 1 13 ? 3.861 17.656 10.43 1 70.31 13 LEU B C 1
ATOM 824 O O . LEU B 1 13 ? 3.988 16.953 9.422 1 70.31 13 LEU B O 1
ATOM 828 N N . ALA B 1 14 ? 4.75 17.75 11.453 1 71.31 14 ALA B N 1
ATOM 829 C CA . ALA B 1 14 ? 5.914 16.875 11.484 1 71.31 14 ALA B CA 1
ATOM 830 C C . ALA B 1 14 ? 5.488 15.406 11.445 1 71.31 14 ALA B C 1
ATOM 832 O O . ALA B 1 14 ? 6.191 14.555 10.891 1 71.31 14 ALA B O 1
ATOM 833 N N . VAL B 1 15 ? 4.379 15.188 11.992 1 71.06 15 VAL B N 1
ATOM 834 C CA . VAL B 1 15 ? 3.881 13.82 12.094 1 71.06 15 VAL B CA 1
ATOM 835 C C . VAL B 1 15 ? 3.578 13.281 10.695 1 71.06 15 VAL B C 1
ATOM 837 O O . VAL B 1 15 ? 3.643 12.07 10.461 1 71.06 15 VAL B O 1
ATOM 840 N N . MET B 1 16 ? 3.477 14.234 9.758 1 78.88 16 MET B N 1
ATOM 841 C CA . MET B 1 16 ? 3.188 13.828 8.391 1 78.88 16 MET B CA 1
ATOM 842 C C . MET B 1 16 ? 4.461 13.406 7.668 1 78.88 16 MET B C 1
ATOM 844 O O . MET B 1 16 ? 4.402 12.766 6.617 1 78.88 16 MET B O 1
ATOM 848 N N . LYS B 1 17 ? 5.559 13.664 8.344 1 84.88 17 LYS B N 1
ATOM 849 C CA . LYS B 1 17 ? 6.84 13.328 7.73 1 84.88 17 LYS B CA 1
ATOM 850 C C . LYS B 1 17 ? 6.992 11.82 7.574 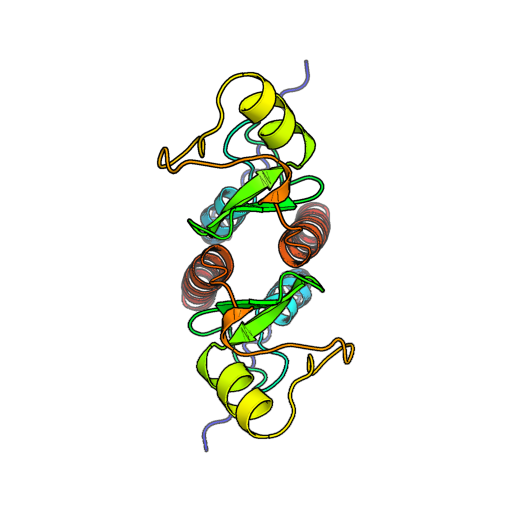1 84.88 17 LYS B C 1
ATOM 852 O O . LYS B 1 17 ? 7.539 11.344 6.574 1 84.88 17 LYS B O 1
ATOM 857 N N . THR B 1 18 ? 6.617 11.094 8.523 1 89.94 18 THR B N 1
ATOM 858 C CA . THR B 1 18 ? 6.719 9.641 8.445 1 89.94 18 THR B CA 1
ATOM 859 C C . THR B 1 18 ? 5.863 9.094 7.305 1 89.94 18 THR B C 1
ATOM 861 O O . THR B 1 18 ? 6.285 8.195 6.578 1 89.94 18 THR B O 1
ATOM 864 N N . ILE B 1 19 ? 4.691 9.648 7.195 1 90.81 19 ILE B N 1
ATOM 865 C CA . ILE B 1 19 ? 3.814 9.242 6.102 1 90.81 19 ILE B CA 1
ATOM 866 C C . ILE B 1 19 ? 4.461 9.602 4.766 1 90.81 19 ILE B C 1
ATOM 868 O O . ILE B 1 19 ? 4.461 8.789 3.836 1 90.81 19 ILE B O 1
ATOM 872 N N . ASP B 1 20 ? 5.016 10.742 4.773 1 90.88 20 ASP B N 1
ATOM 873 C CA . ASP B 1 20 ? 5.73 11.211 3.592 1 90.88 20 ASP B CA 1
ATOM 874 C C . ASP B 1 20 ? 6.84 10.234 3.203 1 90.88 20 ASP B C 1
ATOM 876 O O . ASP B 1 20 ? 6.949 9.844 2.039 1 90.88 20 ASP B O 1
ATOM 880 N N . ASP B 1 21 ? 7.586 9.859 4.105 1 94.5 21 ASP B N 1
ATOM 881 C CA . ASP B 1 21 ? 8.727 8.969 3.871 1 94.5 21 ASP B CA 1
ATOM 882 C C . ASP B 1 21 ? 8.258 7.586 3.426 1 94.5 21 ASP B C 1
ATOM 884 O O . ASP B 1 21 ? 8.898 6.949 2.584 1 94.5 21 ASP B O 1
ATOM 888 N N . LEU B 1 22 ? 7.188 7.113 3.973 1 96.75 22 LEU B N 1
ATOM 889 C CA . LEU B 1 22 ? 6.66 5.797 3.641 1 96.75 22 LEU B CA 1
ATOM 890 C C . LEU B 1 22 ? 6.172 5.754 2.197 1 96.75 22 LEU B C 1
ATOM 892 O O . LEU B 1 22 ? 6.055 4.676 1.608 1 96.75 22 LEU B O 1
ATOM 896 N N . LEU B 1 23 ? 5.918 6.93 1.595 1 97.44 23 LEU B N 1
ATOM 897 C CA . LEU B 1 23 ? 5.371 6.977 0.243 1 97.44 23 LEU B CA 1
ATOM 898 C C . LEU B 1 23 ? 6.465 7.289 -0.774 1 97.44 23 LEU B C 1
ATOM 900 O O . LEU B 1 23 ? 6.168 7.66 -1.913 1 97.44 23 LEU B O 1
ATOM 904 N N . ARG B 1 24 ? 7.676 7.113 -0.383 1 98.12 24 ARG B N 1
ATOM 905 C CA . ARG B 1 24 ? 8.805 7.352 -1.281 1 98.12 24 ARG B CA 1
ATOM 906 C C . ARG B 1 24 ? 9.492 6.047 -1.662 1 98.12 24 ARG B C 1
ATOM 908 O O . ARG B 1 24 ? 9.641 5.152 -0.826 1 98.12 24 ARG B O 1
ATOM 915 N N . CYS B 1 25 ? 9.906 5.953 -2.854 1 98.75 25 CYS B N 1
ATOM 916 C CA . CYS B 1 25 ? 10.633 4.82 -3.416 1 98.75 25 CYS B CA 1
ATOM 917 C C . CYS B 1 25 ? 12.031 4.723 -2.832 1 98.75 25 CYS B C 1
ATOM 919 O O . CYS B 1 25 ? 12.773 5.711 -2.809 1 98.75 25 CYS B O 1
ATOM 921 N N . GLY B 1 26 ? 12.453 3.514 -2.445 1 98.19 26 GLY B N 1
ATOM 922 C CA . GLY B 1 26 ? 13.758 3.314 -1.826 1 98.19 26 GLY B CA 1
ATOM 923 C C . GLY B 1 26 ? 14.906 3.363 -2.818 1 98.19 26 GLY B C 1
ATOM 924 O O . GLY B 1 26 ? 16.078 3.33 -2.428 1 98.19 26 GLY B O 1
ATOM 925 N N . ILE B 1 27 ? 14.641 3.426 -4.035 1 98.69 27 ILE B N 1
ATOM 926 C CA . ILE B 1 27 ? 15.688 3.434 -5.043 1 98.69 27 ILE B CA 1
ATOM 927 C C . ILE B 1 27 ? 15.938 4.863 -5.523 1 98.69 27 ILE B C 1
ATOM 929 O O . ILE B 1 27 ? 17.062 5.352 -5.48 1 98.69 27 ILE B O 1
ATOM 933 N N . CYS B 1 28 ? 14.914 5.535 -5.988 1 98.56 28 CYS B N 1
ATOM 934 C CA . CYS B 1 28 ? 15.094 6.875 -6.543 1 98.56 28 CYS B CA 1
ATOM 935 C C . CYS B 1 28 ? 14.844 7.941 -5.48 1 98.56 28 CYS B C 1
ATOM 937 O O . CYS B 1 28 ? 15.172 9.109 -5.684 1 98.56 28 CYS B O 1
ATOM 939 N N . PHE B 1 29 ? 14.133 7.621 -4.391 1 97.62 29 PHE B N 1
ATOM 940 C CA . PHE B 1 29 ? 13.867 8.461 -3.23 1 97.62 29 PHE B CA 1
ATOM 941 C C . PHE B 1 29 ? 12.828 9.531 -3.557 1 97.62 29 PHE B C 1
ATOM 943 O O . PHE B 1 29 ? 12.68 10.508 -2.818 1 97.62 29 PHE B O 1
ATOM 950 N N . GLU B 1 30 ? 12.141 9.391 -4.648 1 97.94 30 GLU B N 1
ATOM 951 C CA . GLU B 1 30 ? 10.977 10.195 -4.996 1 97.94 30 GLU B CA 1
ATOM 952 C C . GLU B 1 30 ? 9.68 9.492 -4.613 1 97.94 30 GLU B C 1
ATOM 954 O O . GLU B 1 30 ? 9.695 8.32 -4.227 1 97.94 30 GLU B O 1
ATOM 959 N N . TYR B 1 31 ? 8.602 10.258 -4.688 1 97.88 31 TYR B N 1
ATOM 960 C CA . TYR B 1 31 ? 7.309 9.609 -4.488 1 97.88 31 TYR B CA 1
ATOM 961 C C . TYR B 1 31 ? 7.102 8.484 -5.492 1 97.88 31 TYR B C 1
ATOM 963 O O . TYR B 1 31 ? 7.516 8.586 -6.648 1 97.88 31 TYR B O 1
ATOM 971 N N . PHE B 1 32 ? 6.418 7.438 -4.992 1 98.81 32 PHE B N 1
ATOM 972 C CA . PHE B 1 32 ? 6.137 6.312 -5.875 1 98.81 32 PHE B CA 1
ATOM 973 C C . PHE B 1 32 ? 5.488 6.785 -7.172 1 98.81 32 PHE B C 1
ATOM 975 O O . PHE B 1 32 ? 4.629 7.672 -7.156 1 98.81 32 PHE B O 1
ATOM 982 N N . ASN B 1 33 ? 5.961 6.281 -8.25 1 98.75 33 ASN B N 1
ATOM 983 C CA . ASN B 1 33 ? 5.363 6.402 -9.578 1 98.75 33 ASN B CA 1
ATOM 984 C C . ASN B 1 33 ? 5.098 5.039 -10.203 1 98.75 33 ASN B C 1
ATOM 986 O O . ASN B 1 33 ? 6.035 4.332 -10.586 1 98.75 33 ASN B O 1
ATOM 990 N N . ILE B 1 34 ? 3.762 4.734 -10.312 1 98.88 34 ILE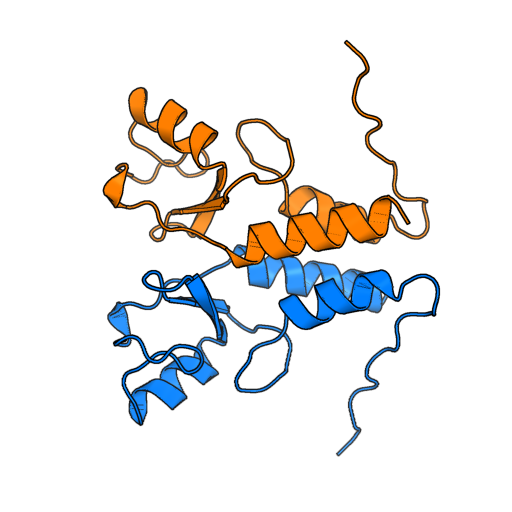 B N 1
ATOM 991 C CA . ILE B 1 34 ? 3.346 3.385 -10.672 1 98.88 34 ILE B CA 1
ATOM 992 C C . ILE B 1 34 ? 3.984 2.377 -9.719 1 98.88 34 ILE B C 1
ATOM 994 O O . ILE B 1 34 ? 4.898 1.642 -10.102 1 98.88 34 ILE B O 1
ATOM 998 N N . ALA B 1 35 ? 3.484 2.254 -8.516 1 98.94 35 ALA B N 1
ATOM 999 C CA . ALA B 1 35 ? 4.07 1.475 -7.43 1 98.94 35 ALA B CA 1
ATOM 1000 C C . ALA B 1 35 ? 3.928 -0.023 -7.691 1 98.94 35 ALA B C 1
ATOM 1002 O O . ALA B 1 35 ? 2.865 -0.487 -8.109 1 98.94 35 ALA B O 1
ATOM 1003 N N . MET B 1 36 ? 4.965 -0.756 -7.508 1 98.94 36 MET B N 1
ATOM 1004 C CA . MET B 1 36 ? 5.008 -2.213 -7.602 1 98.94 36 MET B CA 1
ATOM 1005 C C . MET B 1 36 ? 5.344 -2.832 -6.246 1 98.94 36 MET B C 1
ATOM 1007 O O . MET B 1 36 ? 6.215 -2.338 -5.531 1 98.94 36 MET B O 1
ATOM 1011 N N . ILE B 1 37 ? 4.668 -3.869 -5.883 1 98.94 37 ILE B N 1
ATOM 1012 C CA . ILE B 1 37 ? 4.961 -4.617 -4.664 1 98.94 37 ILE B CA 1
ATOM 1013 C C . ILE B 1 37 ? 5.613 -5.949 -5.023 1 98.94 37 ILE B C 1
ATOM 1015 O O . ILE B 1 37 ? 5.266 -6.562 -6.039 1 98.94 37 ILE B O 1
ATOM 1019 N N . ILE B 1 38 ? 6.578 -6.297 -4.266 1 98.88 38 ILE B N 1
ATOM 1020 C CA . ILE B 1 38 ? 7.117 -7.652 -4.266 1 98.88 38 ILE B CA 1
ATOM 1021 C C . ILE B 1 38 ? 6.355 -8.508 -3.256 1 98.88 38 ILE B C 1
ATOM 1023 O O . ILE B 1 38 ? 6.555 -8.383 -2.045 1 98.88 38 ILE B O 1
ATOM 1027 N N . PRO B 1 39 ? 5.516 -9.422 -3.723 1 98.75 39 PRO B N 1
ATOM 1028 C CA . PRO B 1 39 ? 4.621 -10.148 -2.822 1 98.75 39 PRO B CA 1
ATOM 1029 C C . PRO B 1 39 ? 5.371 -10.992 -1.795 1 98.75 39 PRO B C 1
ATOM 1031 O O . PRO B 1 39 ? 4.887 -11.188 -0.678 1 98.75 39 PRO B O 1
ATOM 1034 N N . GLN B 1 40 ? 6.535 -11.406 -2.092 1 98.12 40 GLN B N 1
ATOM 1035 C CA . GLN B 1 40 ? 7.285 -12.289 -1.204 1 98.12 40 GLN B CA 1
ATOM 1036 C C . GLN B 1 40 ? 7.738 -11.547 0.051 1 98.12 40 GLN B C 1
ATOM 1038 O O . GLN B 1 40 ? 7.902 -12.156 1.111 1 98.12 40 GLN B O 1
ATOM 1043 N N . CYS B 1 41 ? 7.938 -10.273 -0.103 1 98.75 41 CYS B N 1
ATOM 1044 C CA . CYS B 1 41 ? 8.508 -9.57 1.036 1 98.75 41 CYS B CA 1
ATOM 1045 C C . CYS B 1 41 ? 7.715 -8.305 1.351 1 98.75 41 CYS B C 1
ATOM 1047 O O . CYS B 1 41 ? 7.941 -7.664 2.377 1 98.75 41 CYS B O 1
ATOM 1049 N N . SER B 1 42 ? 6.855 -7.875 0.548 1 98.88 42 SER B N 1
ATOM 1050 C CA . SER B 1 42 ? 5.941 -6.754 0.745 1 98.88 42 SER B CA 1
ATOM 1051 C C . SER B 1 42 ? 6.664 -5.418 0.595 1 98.88 42 SER B C 1
ATOM 1053 O O . SER B 1 42 ? 6.141 -4.375 0.992 1 98.88 42 SER B O 1
ATOM 1055 N N . HIS B 1 43 ? 7.859 -5.348 0.06 1 98.88 43 HIS B N 1
ATOM 1056 C CA . HIS B 1 43 ? 8.508 -4.082 -0.252 1 98.88 43 HIS B CA 1
ATOM 1057 C C . HIS B 1 43 ? 8 -3.51 -1.572 1 98.88 43 HIS B C 1
ATOM 1059 O O . HIS B 1 43 ? 7.656 -4.262 -2.486 1 98.88 43 HIS B O 1
ATOM 1065 N N . ASN B 1 44 ? 8.016 -2.184 -1.669 1 98.94 44 ASN B N 1
ATOM 1066 C CA . ASN B 1 44 ? 7.461 -1.481 -2.82 1 98.94 44 ASN B CA 1
ATOM 1067 C C . ASN B 1 44 ? 8.492 -0.556 -3.461 1 98.94 44 ASN B C 1
ATOM 1069 O O . ASN B 1 44 ? 9.344 0.002 -2.77 1 98.94 44 ASN B O 1
ATOM 1073 N N . TYR B 1 45 ? 8.383 -0.38 -4.723 1 98.94 45 TYR B N 1
ATOM 1074 C CA . TYR B 1 45 ? 9.219 0.513 -5.516 1 98.94 45 TYR B CA 1
ATOM 1075 C C . TYR B 1 45 ? 8.445 1.068 -6.707 1 98.94 45 TYR B C 1
ATOM 1077 O O . TYR B 1 45 ? 7.387 0.547 -7.062 1 98.94 45 TYR B O 1
ATOM 1085 N N . CYS B 1 46 ? 8.992 2.111 -7.316 1 98.94 46 CYS B N 1
ATOM 1086 C CA . CYS B 1 46 ? 8.477 2.504 -8.625 1 98.94 46 CYS B CA 1
ATOM 1087 C C . CYS B 1 46 ? 8.664 1.383 -9.641 1 98.94 46 CYS B C 1
ATOM 1089 O O . CYS B 1 46 ? 9.648 0.647 -9.594 1 98.94 46 CYS B O 1
ATOM 1091 N N . SER B 1 47 ? 7.742 1.351 -10.555 1 98.94 47 SER B N 1
ATOM 1092 C CA . SER B 1 47 ? 7.809 0.343 -11.609 1 98.94 47 SER B CA 1
ATOM 1093 C C . SER B 1 47 ? 9.125 0.423 -12.367 1 98.94 47 SER B C 1
ATOM 1095 O O . SER B 1 47 ? 9.844 -0.573 -12.484 1 98.94 47 SER B O 1
ATOM 1097 N N . LEU B 1 48 ? 9.5 1.575 -12.82 1 98.88 48 LEU B N 1
ATOM 1098 C CA . LEU B 1 48 ? 10.719 1.722 -13.609 1 98.88 48 LEU B CA 1
ATOM 1099 C C . LEU B 1 48 ? 11.953 1.429 -12.758 1 98.88 48 LEU B C 1
ATOM 1101 O O . LEU B 1 48 ? 12.875 0.75 -13.211 1 98.88 48 LEU B O 1
ATOM 1105 N N . CYS B 1 49 ? 11.992 1.884 -11.547 1 98.88 49 CYS B N 1
ATOM 1106 C CA . CYS B 1 49 ? 13.133 1.698 -10.656 1 98.88 49 CYS B CA 1
ATOM 1107 C C . CYS B 1 49 ? 13.414 0.217 -10.438 1 98.88 49 CYS B C 1
ATOM 1109 O O . CYS B 1 49 ? 14.547 -0.237 -10.625 1 98.88 49 CYS B O 1
ATOM 1111 N N . ILE B 1 50 ? 12.43 -0.519 -10.102 1 98.94 50 ILE B N 1
ATOM 1112 C CA . ILE B 1 50 ? 12.648 -1.91 -9.719 1 98.94 50 ILE B CA 1
ATOM 1113 C C . ILE B 1 50 ? 12.969 -2.74 -10.961 1 98.94 50 ILE B C 1
ATOM 1115 O O . ILE B 1 50 ? 13.766 -3.68 -10.898 1 98.94 50 ILE B O 1
ATOM 1119 N N . ARG B 1 51 ? 12.297 -2.43 -12.031 1 98.88 51 ARG B N 1
ATOM 1120 C CA . ARG B 1 51 ? 12.586 -3.184 -13.25 1 98.88 51 ARG B CA 1
ATOM 1121 C C . ARG B 1 51 ? 14.016 -2.934 -13.719 1 98.88 51 ARG B C 1
ATOM 1123 O O . ARG B 1 51 ? 14.703 -3.861 -14.148 1 98.88 51 ARG B O 1
ATOM 1130 N N . LYS B 1 52 ? 14.477 -1.683 -13.633 1 98.81 52 LYS B N 1
ATOM 1131 C CA . LYS B 1 52 ? 15.875 -1.39 -13.945 1 98.81 52 LYS B CA 1
ATOM 1132 C C . LYS B 1 52 ? 16.812 -2.137 -13.008 1 98.81 52 LYS B C 1
ATOM 1134 O O . LYS B 1 52 ? 17.797 -2.729 -13.445 1 98.81 52 LYS B O 1
ATOM 1139 N N . PHE B 1 53 ? 16.531 -2.08 -11.773 1 98.81 53 PHE B N 1
ATOM 1140 C CA . PHE B 1 53 ? 17.359 -2.752 -10.781 1 98.81 53 PHE B CA 1
ATOM 1141 C C . PHE B 1 53 ? 17.453 -4.246 -11.062 1 98.81 53 PHE B C 1
ATOM 1143 O O . PHE B 1 53 ? 18.531 -4.836 -11.031 1 98.81 53 PHE B O 1
ATOM 1150 N N . LEU B 1 54 ? 16.297 -4.898 -11.453 1 98.75 54 LEU B N 1
ATOM 1151 C CA . LEU B 1 54 ? 16.219 -6.344 -11.641 1 98.75 54 LEU B CA 1
ATOM 1152 C C . LEU B 1 54 ? 16.922 -6.758 -12.922 1 98.75 54 LEU B C 1
ATOM 1154 O O . LEU B 1 54 ? 17.266 -7.934 -13.094 1 98.75 54 LEU B O 1
ATOM 1158 N N . SER B 1 55 ? 17.047 -5.797 -13.82 1 98.31 55 SER B N 1
ATOM 1159 C CA . SER B 1 55 ? 17.844 -6.086 -15.016 1 98.31 55 SER B CA 1
ATOM 1160 C C . SER B 1 55 ? 19.297 -6.344 -14.672 1 98.31 55 SER B C 1
ATOM 1162 O O . SER B 1 55 ? 20.031 -6.973 -15.445 1 98.31 55 SER B O 1
ATOM 1164 N N . TYR B 1 56 ? 19.719 -5.871 -13.516 1 97.94 56 TYR B N 1
ATOM 1165 C CA . TYR B 1 56 ? 21.094 -6.027 -13.039 1 97.94 56 TYR B CA 1
ATOM 1166 C C . TYR B 1 56 ? 21.188 -7.148 -12.008 1 97.94 56 TYR B C 1
ATOM 1168 O O . TYR B 1 56 ? 22.078 -7.992 -12.086 1 97.94 56 TYR B O 1
ATOM 1176 N N . LYS B 1 57 ? 20.344 -7.086 -11 1 98.06 57 LYS B N 1
ATOM 1177 C CA . LYS B 1 57 ? 20.312 -8.055 -9.906 1 98.06 57 LYS B CA 1
ATOM 1178 C C . LYS B 1 57 ? 18.891 -8.508 -9.602 1 98.06 57 LYS B C 1
ATOM 1180 O O . LYS B 1 57 ? 18.016 -7.68 -9.328 1 98.06 57 LYS B O 1
ATOM 1185 N N . THR B 1 58 ? 18.641 -9.836 -9.562 1 98.56 58 THR B N 1
ATOM 1186 C CA . THR B 1 58 ? 17.312 -10.406 -9.367 1 98.56 58 THR B CA 1
ATOM 1187 C C . THR B 1 58 ? 17.031 -10.617 -7.883 1 98.56 58 THR B C 1
ATOM 1189 O O . THR B 1 58 ? 16.812 -11.75 -7.438 1 98.56 58 THR B O 1
ATOM 1192 N N . GLN B 1 59 ? 17.016 -9.617 -7.133 1 98.81 59 GLN B N 1
ATOM 1193 C CA . GLN B 1 59 ? 16.703 -9.617 -5.707 1 98.81 59 GLN B CA 1
ATOM 1194 C C . GLN B 1 59 ? 16.031 -8.312 -5.285 1 98.81 59 GLN B C 1
ATOM 1196 O O . GLN B 1 59 ? 16.203 -7.285 -5.945 1 98.81 59 GLN B O 1
ATOM 1201 N N . CYS B 1 60 ? 15.328 -8.422 -4.219 1 98.88 60 CYS B N 1
ATOM 1202 C CA . CYS B 1 60 ? 14.773 -7.219 -3.609 1 98.88 60 CYS B CA 1
ATOM 1203 C C . CYS B 1 60 ? 15.891 -6.301 -3.115 1 98.88 60 CYS B C 1
ATOM 1205 O O . CYS B 1 60 ? 16.766 -6.734 -2.369 1 98.88 60 CYS B O 1
ATOM 1207 N N . PRO B 1 61 ? 15.836 -5.047 -3.426 1 98.69 61 PRO B N 1
ATOM 1208 C CA . PRO B 1 61 ? 16.875 -4.109 -3.008 1 98.69 61 PRO B CA 1
ATOM 1209 C C . PRO B 1 61 ? 17 -3.998 -1.489 1 98.69 61 PRO B C 1
ATOM 1211 O O . PRO B 1 61 ? 18.078 -3.658 -0.975 1 98.69 61 PRO B O 1
ATOM 1214 N N . THR B 1 62 ? 15.977 -4.352 -0.826 1 98.69 62 THR B N 1
ATOM 1215 C CA . THR B 1 62 ? 15.938 -4.066 0.604 1 98.69 62 THR B CA 1
ATOM 1216 C C . THR B 1 62 ? 16.297 -5.309 1.414 1 98.69 62 THR B C 1
ATOM 1218 O O . THR B 1 62 ? 17.047 -5.223 2.393 1 98.69 62 THR B O 1
ATOM 1221 N N . CYS B 1 63 ? 15.859 -6.484 1.005 1 98.62 63 CYS B N 1
ATOM 1222 C CA . CYS B 1 63 ? 16 -7.629 1.901 1 98.62 63 CYS B CA 1
ATOM 1223 C C . CYS B 1 63 ? 16.719 -8.781 1.203 1 98.62 63 CYS B C 1
ATOM 1225 O O . CYS B 1 63 ? 16.906 -9.844 1.793 1 98.62 63 CYS B O 1
ATOM 1227 N N . CYS B 1 64 ? 16.844 -8.766 -0.062 1 98.5 64 CYS B N 1
ATOM 1228 C CA . CYS B 1 64 ? 17.672 -9.641 -0.875 1 98.5 64 CYS B CA 1
ATOM 1229 C C . CYS B 1 64 ? 16.938 -10.945 -1.193 1 98.5 64 CYS B C 1
ATOM 1231 O O . CYS B 1 64 ? 17.547 -11.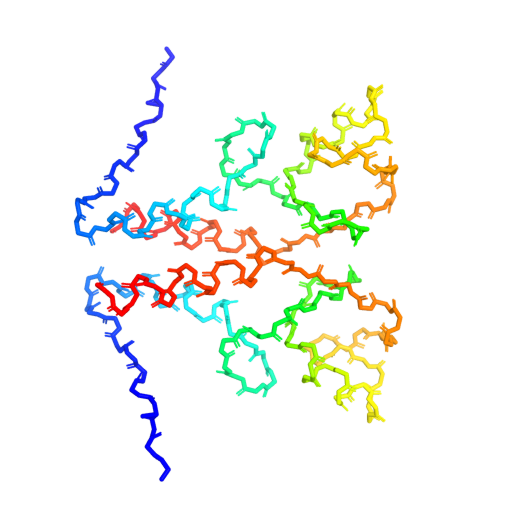906 -1.665 1 98.5 64 CYS B O 1
ATOM 1233 N N . VAL B 1 65 ? 15.727 -11 -0.94 1 98.81 65 VAL B N 1
ATOM 1234 C CA . VAL B 1 65 ? 14.992 -12.172 -1.396 1 98.81 65 VAL B CA 1
ATOM 1235 C C . VAL B 1 65 ? 15 -12.227 -2.922 1 98.81 65 VAL B C 1
ATOM 1237 O O . VAL B 1 65 ? 15.008 -11.188 -3.588 1 98.81 65 VAL B O 1
ATOM 1240 N N . THR B 1 66 ? 14.938 -13.414 -3.469 1 98.81 66 THR B N 1
ATOM 1241 C CA . THR B 1 66 ? 14.977 -13.602 -4.914 1 98.81 66 THR B CA 1
ATOM 1242 C C . THR B 1 66 ? 13.68 -13.109 -5.555 1 98.81 66 THR B C 1
ATOM 1244 O O . THR B 1 66 ? 12.586 -13.438 -5.094 1 98.81 66 THR B O 1
ATOM 1247 N N . VAL B 1 67 ? 13.859 -12.281 -6.59 1 98.81 67 VAL B N 1
ATOM 1248 C CA . VAL B 1 67 ? 12.719 -11.695 -7.293 1 98.81 67 VAL B CA 1
ATOM 1249 C C . VAL B 1 67 ? 12.992 -11.695 -8.797 1 98.81 67 VAL B C 1
ATOM 1251 O O . VAL B 1 67 ? 14.109 -11.398 -9.234 1 98.81 67 VAL B O 1
ATOM 1254 N N . THR B 1 68 ? 11.969 -12.039 -9.539 1 98.44 68 THR B N 1
ATOM 1255 C CA . THR B 1 68 ? 12 -11.836 -10.977 1 98.44 68 THR B CA 1
ATOM 1256 C C . THR B 1 68 ? 10.898 -10.867 -11.406 1 98.44 68 THR B C 1
ATOM 1258 O O . THR B 1 68 ? 9.992 -10.555 -10.625 1 98.44 68 THR B O 1
ATOM 1261 N N . GLU B 1 69 ? 10.953 -10.289 -12.609 1 98.38 69 GLU B N 1
ATOM 1262 C CA . GLU B 1 69 ? 10.039 -9.266 -13.094 1 98.38 69 GLU B CA 1
ATOM 1263 C C . GLU B 1 69 ? 8.594 -9.758 -13.062 1 98.38 69 GLU B C 1
ATOM 1265 O O . GLU B 1 69 ? 7.684 -9.023 -12.672 1 98.38 69 GLU B O 1
ATOM 1270 N N . PRO B 1 70 ? 8.273 -10.977 -13.375 1 98.19 70 PRO B N 1
ATOM 1271 C CA . PRO B 1 70 ? 6.887 -11.445 -13.344 1 98.19 70 PRO B CA 1
ATOM 1272 C C . PRO B 1 70 ? 6.324 -11.516 -11.922 1 98.19 70 PRO B C 1
ATOM 1274 O O . PRO B 1 70 ? 5.105 -11.578 -11.742 1 98.19 70 PRO B O 1
ATOM 1277 N N . ASP B 1 71 ? 7.172 -11.516 -10.961 1 98.56 71 ASP B N 1
ATOM 1278 C CA . ASP B 1 71 ? 6.727 -11.555 -9.57 1 98.56 71 ASP B CA 1
ATOM 1279 C C . ASP B 1 71 ? 6.074 -10.234 -9.164 1 98.56 71 ASP B C 1
ATOM 1281 O O . ASP B 1 71 ? 5.285 -10.188 -8.219 1 98.56 71 ASP B O 1
ATOM 1285 N N . LEU B 1 72 ? 6.449 -9.188 -9.867 1 98.88 72 LEU B N 1
ATOM 1286 C CA . LEU B 1 72 ? 6.016 -7.844 -9.5 1 98.88 72 LEU B CA 1
ATOM 1287 C C . LEU B 1 72 ? 4.516 -7.68 -9.727 1 98.88 72 LEU B C 1
ATOM 1289 O O . LEU B 1 72 ? 3.982 -8.148 -10.734 1 98.88 72 LEU B O 1
ATOM 1293 N N . LYS B 1 73 ? 3.857 -7.027 -8.742 1 98.94 73 LYS B N 1
ATOM 1294 C CA . LYS B 1 73 ? 2.441 -6.699 -8.859 1 98.94 73 LYS B CA 1
ATOM 1295 C C . LYS B 1 73 ? 2.191 -5.223 -8.578 1 98.94 73 LYS B C 1
ATOM 1297 O O . LYS B 1 73 ? 2.916 -4.605 -7.793 1 98.94 73 LYS B O 1
ATOM 1302 N N . ASN B 1 74 ? 1.259 -4.695 -9.219 1 98.94 74 ASN B N 1
ATOM 1303 C CA . ASN B 1 74 ? 0.881 -3.314 -8.945 1 98.94 74 ASN B CA 1
ATOM 1304 C C . ASN B 1 74 ? 0.355 -3.148 -7.52 1 98.94 74 ASN B C 1
ATOM 1306 O O . ASN B 1 74 ? -0.374 -4.004 -7.02 1 98.94 74 ASN B O 1
ATOM 1310 N N . ASN B 1 75 ? 0.729 -2.131 -6.836 1 98.94 75 ASN B N 1
ATOM 1311 C CA . ASN B 1 75 ? 0.129 -1.658 -5.594 1 98.94 75 ASN B CA 1
ATOM 1312 C C . ASN B 1 75 ? -0.548 -0.302 -5.777 1 98.94 75 ASN B C 1
ATOM 1314 O O . ASN B 1 75 ? -0.008 0.727 -5.367 1 98.94 75 ASN B O 1
ATOM 1318 N N . ARG B 1 76 ? -1.672 -0.328 -6.34 1 98.88 76 ARG B N 1
ATOM 1319 C CA . ARG B 1 76 ? -2.305 0.858 -6.906 1 98.88 76 ARG B CA 1
ATOM 1320 C C . ARG B 1 76 ? -2.715 1.838 -5.812 1 98.88 76 ARG B C 1
ATOM 1322 O O . ARG B 1 76 ? -2.75 3.049 -6.039 1 98.88 76 ARG B O 1
ATOM 1329 N N . ILE B 1 77 ? -2.996 1.343 -4.684 1 98.75 77 ILE B N 1
ATOM 1330 C CA . ILE B 1 77 ? -3.43 2.201 -3.586 1 98.75 77 ILE B CA 1
ATOM 1331 C C . ILE B 1 77 ? -2.322 3.195 -3.24 1 98.75 77 ILE B C 1
ATOM 1333 O O . ILE B 1 77 ? -2.6 4.332 -2.852 1 98.75 77 ILE B O 1
ATOM 1337 N N . LEU B 1 78 ? -1.079 2.824 -3.365 1 98.69 78 LEU B N 1
ATOM 1338 C CA . LEU B 1 78 ? 0.026 3.732 -3.078 1 98.69 78 LEU B CA 1
ATOM 1339 C C . LEU B 1 78 ? 0.036 4.902 -4.055 1 98.69 78 LEU B C 1
ATOM 1341 O O . LEU B 1 78 ? 0.336 6.035 -3.668 1 98.69 78 LEU B O 1
ATOM 1345 N N . ASP B 1 79 ? -0.25 4.633 -5.289 1 98.62 79 ASP B N 1
ATOM 1346 C CA . ASP B 1 79 ? -0.347 5.711 -6.266 1 98.62 79 ASP B CA 1
ATOM 1347 C C . ASP B 1 79 ? -1.466 6.684 -5.902 1 98.62 79 ASP B C 1
ATOM 1349 O O . ASP B 1 79 ? -1.307 7.898 -6.027 1 98.62 79 ASP B O 1
ATOM 1353 N N . GLU B 1 80 ? -2.551 6.133 -5.465 1 97.56 80 GLU B N 1
ATOM 1354 C CA . GLU B 1 80 ? -3.664 6.977 -5.043 1 97.56 80 GLU B CA 1
ATOM 1355 C C . GLU B 1 80 ? -3.291 7.812 -3.82 1 97.56 80 GLU B C 1
ATOM 1357 O O . GLU B 1 80 ? -3.66 8.984 -3.727 1 97.56 80 GLU B O 1
ATOM 1362 N N . LEU B 1 81 ? -2.633 7.188 -2.92 1 96.62 81 LEU B N 1
ATOM 1363 C CA . LEU B 1 81 ? -2.189 7.895 -1.725 1 96.62 81 LEU B CA 1
ATOM 1364 C C . LEU B 1 81 ? -1.23 9.023 -2.086 1 96.62 81 LEU B C 1
ATOM 1366 O O . LEU B 1 81 ? -1.341 10.133 -1.556 1 96.62 81 LEU B O 1
ATOM 1370 N N . VAL B 1 82 ? -0.286 8.781 -2.961 1 96.5 82 VAL B N 1
ATOM 1371 C CA . VAL B 1 82 ? 0.667 9.789 -3.412 1 96.5 82 VAL B CA 1
ATOM 1372 C C . VAL B 1 82 ? -0.08 10.961 -4.055 1 96.5 82 VAL B C 1
ATOM 1374 O O . VAL B 1 82 ? 0.202 12.125 -3.756 1 96.5 82 VAL B O 1
ATOM 1377 N N . LYS B 1 83 ? -0.974 10.617 -4.918 1 94.81 83 LYS B N 1
ATOM 1378 C CA . LYS B 1 83 ? -1.771 11.648 -5.566 1 94.81 83 LYS B CA 1
ATOM 1379 C C . LYS B 1 83 ? -2.494 12.516 -4.539 1 94.81 83 LYS B C 1
ATOM 1381 O O . LYS B 1 83 ? -2.488 13.742 -4.637 1 94.81 83 LYS B O 1
ATOM 1386 N N . SER B 1 84 ? -3.129 11.875 -3.584 1 91.62 84 SER B N 1
ATOM 1387 C CA . SER B 1 84 ? -3.883 12.57 -2.551 1 91.62 84 SER B CA 1
ATOM 1388 C C . SER B 1 84 ? -2.969 13.438 -1.691 1 91.62 84 SER B C 1
ATOM 1390 O O . SER B 1 84 ? -3.326 14.562 -1.33 1 91.62 84 SER B O 1
ATOM 1392 N N . LEU B 1 85 ? -1.836 12.906 -1.33 1 88.69 85 LEU B N 1
ATOM 1393 C CA . LEU B 1 85 ? -0.875 13.664 -0.531 1 88.69 85 LEU B CA 1
ATOM 1394 C C . LEU B 1 85 ? -0.373 14.883 -1.294 1 88.69 85 LEU B C 1
ATOM 1396 O O . LEU B 1 85 ? -0.258 15.969 -0.726 1 88.69 85 LEU B O 1
ATOM 1400 N N . ASN B 1 86 ? 0.013 14.68 -2.555 1 87.56 86 ASN B N 1
ATOM 1401 C CA . ASN B 1 86 ? 0.451 15.797 -3.391 1 87.56 86 ASN B CA 1
ATOM 1402 C C . ASN B 1 86 ? -0.614 16.891 -3.475 1 87.56 86 ASN B C 1
ATOM 1404 O O . ASN B 1 86 ? -0.292 18.078 -3.461 1 87.56 86 ASN B O 1
ATOM 1408 N N . PHE B 1 87 ? -1.814 16.422 -3.553 1 84.69 87 PHE B N 1
ATOM 1409 C CA . PHE B 1 87 ? -2.918 17.375 -3.574 1 84.69 87 PHE B CA 1
ATOM 1410 C C . PHE B 1 87 ? -2.992 18.141 -2.262 1 84.69 87 PHE B C 1
ATOM 1412 O O . PHE B 1 87 ? -3.193 19.359 -2.258 1 84.69 87 PHE B O 1
ATOM 1419 N N . ALA B 1 88 ? -2.812 17.516 -1.153 1 76.69 88 ALA B N 1
ATOM 1420 C CA . ALA B 1 88 ? -2.883 18.125 0.174 1 76.69 88 ALA B CA 1
ATOM 1421 C C . ALA B 1 88 ? -1.729 19.094 0.395 1 76.69 88 ALA B C 1
ATOM 1423 O O . ALA B 1 88 ? -1.904 20.141 1.024 1 76.69 88 ALA B O 1
ATOM 1424 N N . ARG B 1 89 ? -0.582 18.75 -0.066 1 76.75 89 ARG B N 1
ATOM 1425 C CA . ARG B 1 89 ? 0.607 19.562 0.129 1 76.75 89 ARG B CA 1
ATOM 1426 C C . ARG B 1 89 ? 0.536 20.844 -0.708 1 76.75 89 ARG B C 1
ATOM 1428 O O . ARG B 1 89 ? 1.128 21.859 -0.348 1 76.75 89 ARG B O 1
ATOM 1435 N N . ASN B 1 90 ? -0.057 20.812 -1.81 1 74.19 90 ASN B N 1
ATOM 1436 C CA . ASN B 1 90 ? -0.106 21.953 -2.717 1 74.19 90 ASN B CA 1
ATOM 1437 C C . ASN B 1 90 ? -1.375 22.781 -2.516 1 74.19 90 ASN B C 1
ATOM 1439 O O . ASN B 1 90 ? -1.655 23.703 -3.289 1 74.19 90 ASN B O 1
ATOM 1443 N N . HIS B 1 91 ? -2.215 22.438 -1.6 1 64.38 91 HIS B N 1
ATOM 1444 C CA . HIS B 1 91 ? -3.387 23.25 -1.293 1 64.38 91 HIS B CA 1
ATOM 1445 C C . HIS B 1 91 ? -3.486 23.531 0.202 1 64.38 91 HIS B C 1
ATOM 1447 O O . HIS B 1 91 ? -3.023 22.734 1.021 1 64.38 91 HIS B O 1
#

pLDDT: mean 88.85, std 17.81, range [25.47, 98.94]

Foldseek 3Di:
DPPPPPLPDDPVCVVCVVVVQQQAAPQPRHGADQWKAQVVVGDIHHLVRVQVVCVPPQADPPPGHGHDNVSIDTPVVSVVVSVVVVVVSVD/DPPPPPLPDDPVCVVCVVVVQQQAAPQPRHGADQWKAQVVVGDIHHLVRVQVVCVPPQADPPPGHGHDNVSIDTPVVSVVVSVVVVVVSVD

GO terms:
  GO:0005654 nucleoplasm (C, IDA)
  GO:0016604 nuclear body (C, IDA)
  GO:0016607 nuclear speck (C, IDA)

Solvent-accessible surface area (backbone atoms only — not comparable to full-atom values): 10438 Å² total; per-residue (Å²): 130,83,71,74,71,74,74,69,55,54,81,93,38,47,53,48,47,60,50,53,57,71,47,33,14,82,81,83,65,40,66,46,52,64,25,25,28,36,59,91,76,34,51,62,29,21,42,67,56,47,53,57,48,42,74,75,43,52,39,40,93,84,79,57,50,80,44,56,78,85,59,52,30,57,33,52,60,58,38,51,45,46,53,42,48,53,51,37,72,75,96,130,84,71,76,72,74,74,68,54,54,80,94,38,48,55,47,46,60,50,54,56,72,48,34,14,82,79,82,67,41,66,47,52,64,25,26,28,36,59,91,75,34,51,62,29,20,42,67,58,49,53,58,47,44,75,75,43,52,38,40,92,84,79,59,50,80,43,56,78,86,61,52,27,59,35,53,61,56,37,52,45,49,52,41,49,54,52,37,74,75,96

Secondary structure (DSSP, 8-state):
----------GGGTHHHHHHHHTB-TTT-SBPSSEEEETTTTEEEEHHHHHHHHHH--B-TTT--B--GGG-EE-HHHHHHHHHHHHHHT-/----------GGGTHHHHHHHHTB-TTT-SBPSSEEEETTTTEEEEHHHHHHHHHH--B-TTT--B--GGG-EE-HHHHHHHHHHHHHHT-

Organism: Homo sapiens (NCBI:txid9606)